Protein AF-A0A4Q3EAT3-F1 (afdb_monomer_lite)

Radius of gyration: 16.18 Å; chains: 1; bounding box: 36×22×41 Å

Foldseek 3Di:
DVVVVVVVVVVVVVVVVVVVVVCCCLPPVDVVPHDPVVNVVVVVVVVVVVVCVVVVD

pLDDT: mean 94.27, std 6.63, range [62.16, 97.88]

Secondary structure (DSSP, 8-state):
-HHHHHHHHHHHHHHHHHHHHHHHIIIIIHHHHS-HHHHHHHHHHHHHHHHHHTT--

Sequence (57 aa):
MGIIQQQTIKGTLYSYLGVAIGFVTVYYFQPQALSEEQIGLITILGSFSLLFSQFAI

Structure (mmCIF, N/CA/C/O backbone):
data_AF-A0A4Q3EAT3-F1
#
_entry.id   AF-A0A4Q3EAT3-F1
#
loop_
_atom_site.group_PDB
_atom_site.id
_atom_site.type_symbol
_atom_site.label_atom_id
_atom_site.label_alt_id
_atom_site.label_comp_id
_atom_site.label_asym_id
_atom_site.label_entity_id
_atom_site.label_seq_id
_atom_site.pdbx_PDB_ins_code
_atom_site.Cartn_x
_atom_site.Cartn_y
_atom_site.Cartn_z
_atom_site.occupancy
_atom_site.B_iso_or_equiv
_atom_site.auth_seq_id
_atom_site.auth_comp_id
_atom_site.auth_asym_id
_atom_site.auth_atom_id
_atom_site.pdbx_PDB_model_num
ATOM 1 N N . MET A 1 1 ? -21.811 -0.260 24.830 1.00 62.16 1 MET A N 1
ATOM 2 C CA . MET A 1 1 ? -20.731 -1.136 24.316 1.00 62.16 1 MET A CA 1
ATOM 3 C C . MET A 1 1 ? -20.963 -1.645 22.888 1.00 62.16 1 MET A C 1
ATOM 5 O O . MET A 1 1 ? -19.991 -1.726 22.152 1.00 62.16 1 MET A O 1
ATOM 9 N N . GLY A 1 2 ? -22.200 -1.928 22.450 1.00 81.88 2 GLY A N 1
ATOM 10 C CA . GLY A 1 2 ? -22.457 -2.445 21.089 1.00 81.88 2 GLY A CA 1
ATOM 11 C C . GLY A 1 2 ? -22.046 -1.518 19.932 1.00 81.88 2 GLY A C 1
ATOM 12 O O . GLY A 1 2 ? -21.584 -2.001 18.906 1.00 81.88 2 GLY A O 1
ATOM 13 N N . ILE A 1 3 ? -22.131 -0.192 20.103 1.00 88.00 3 ILE A N 1
ATOM 14 C CA . ILE A 1 3 ? -21.724 0.778 19.065 1.00 88.00 3 ILE A CA 1
ATOM 15 C C . ILE A 1 3 ? -20.209 0.726 18.813 1.00 88.00 3 ILE A C 1
ATOM 17 O O . ILE A 1 3 ? -19.793 0.707 17.661 1.00 88.00 3 ILE A O 1
ATOM 21 N N . ILE A 1 4 ? -19.392 0.633 19.870 1.00 87.25 4 ILE A N 1
ATOM 22 C CA . ILE A 1 4 ? -17.929 0.522 19.745 1.00 87.25 4 ILE A CA 1
ATOM 23 C C . ILE A 1 4 ? -17.568 -0.791 19.044 1.00 87.25 4 ILE A C 1
ATOM 25 O O . ILE A 1 4 ? -16.790 -0.772 18.102 1.00 87.25 4 ILE A O 1
ATOM 29 N N . GLN A 1 5 ? -18.196 -1.915 19.414 1.00 87.00 5 GLN A N 1
ATOM 30 C CA . GLN A 1 5 ? -17.985 -3.191 18.715 1.00 87.00 5 GLN A CA 1
ATOM 31 C C . GLN A 1 5 ? -18.351 -3.110 17.227 1.00 87.00 5 GLN A C 1
ATOM 33 O O . GLN A 1 5 ? -17.578 -3.552 16.381 1.00 87.00 5 GLN A O 1
ATOM 38 N N . GLN A 1 6 ? -19.494 -2.510 16.885 1.00 90.75 6 GLN A N 1
ATOM 39 C CA . GLN A 1 6 ? -19.882 -2.315 15.485 1.00 90.75 6 GLN A CA 1
ATOM 40 C C . GLN A 1 6 ? -18.904 -1.402 14.734 1.00 90.75 6 GLN A C 1
ATOM 42 O O . GLN A 1 6 ? -18.617 -1.648 13.564 1.00 90.75 6 GLN A O 1
ATOM 47 N N . GLN A 1 7 ? -18.377 -0.364 15.388 1.00 89.88 7 GLN A N 1
ATOM 48 C CA . GLN A 1 7 ? -17.354 0.514 14.819 1.00 89.88 7 GLN A CA 1
ATOM 49 C C . GLN A 1 7 ? -16.035 -0.226 14.598 1.00 89.88 7 GLN A C 1
ATOM 51 O O . GLN A 1 7 ? -15.462 -0.109 13.520 1.00 89.88 7 GLN A O 1
ATOM 56 N N . THR A 1 8 ? -15.586 -1.033 15.560 1.00 93.94 8 THR A N 1
ATOM 57 C CA . THR A 1 8 ? -14.379 -1.853 15.422 1.00 93.94 8 THR A CA 1
ATOM 58 C C . THR A 1 8 ? -14.516 -2.834 14.264 1.00 93.94 8 THR A C 1
ATOM 60 O O . THR A 1 8 ? -13.633 -2.879 13.419 1.00 93.94 8 THR A O 1
ATOM 63 N N . ILE A 1 9 ? -15.642 -3.547 14.152 1.00 94.88 9 ILE A N 1
ATOM 64 C CA . ILE A 1 9 ? -15.877 -4.500 13.053 1.00 94.88 9 ILE A CA 1
ATOM 65 C C . ILE A 1 9 ? -15.842 -3.793 11.694 1.00 94.88 9 ILE A C 1
ATOM 67 O O . ILE A 1 9 ? -15.190 -4.271 10.767 1.00 94.88 9 ILE A O 1
ATOM 71 N N . LYS A 1 10 ? -16.502 -2.634 11.574 1.00 94.00 10 LYS A N 1
ATOM 72 C CA . LYS A 1 10 ? -16.455 -1.826 10.346 1.00 94.00 10 LYS A CA 1
ATOM 73 C C . LYS A 1 10 ? -15.033 -1.349 10.045 1.00 94.00 10 LYS A C 1
ATOM 75 O O . LYS A 1 10 ? -14.597 -1.453 8.906 1.00 94.00 10 LYS A O 1
ATOM 80 N N . GLY A 1 11 ? -14.301 -0.879 11.055 1.00 95.12 11 GLY A N 1
ATOM 81 C CA . GLY A 1 11 ? -12.905 -0.459 10.923 1.00 95.12 11 GLY A CA 1
ATOM 82 C C . GLY A 1 11 ? -12.012 -1.588 10.416 1.00 95.12 11 GLY A C 1
ATOM 83 O O . GLY A 1 11 ? -11.317 -1.418 9.421 1.00 95.12 11 GLY A O 1
ATOM 84 N N . THR A 1 12 ? -12.105 -2.770 11.028 1.00 95.44 12 THR A N 1
ATOM 85 C CA . THR A 1 12 ? -11.369 -3.964 10.601 1.00 95.44 12 THR A CA 1
ATOM 86 C C . THR A 1 12 ? -11.729 -4.372 9.174 1.00 95.44 12 THR A C 1
ATOM 88 O O . THR A 1 12 ? -10.833 -4.681 8.391 1.00 95.44 12 THR A O 1
ATOM 91 N N . LEU A 1 13 ? -13.013 -4.324 8.799 1.00 97.06 13 LEU A N 1
ATOM 92 C CA . LEU A 1 13 ? -13.447 -4.598 7.428 1.00 97.06 13 LEU A CA 1
ATOM 93 C C . LEU A 1 13 ? -12.769 -3.647 6.431 1.00 97.06 13 LEU A C 1
ATOM 95 O O . LEU A 1 13 ? -12.222 -4.105 5.431 1.00 97.06 13 LEU A O 1
ATOM 99 N N . TYR A 1 14 ? -12.751 -2.343 6.720 1.00 96.69 14 TYR A N 1
ATOM 100 C CA . TYR A 1 14 ? -12.074 -1.366 5.866 1.00 96.69 14 TYR A CA 1
ATOM 101 C C . TYR A 1 14 ? -10.562 -1.588 5.802 1.00 96.69 14 TYR A C 1
ATOM 103 O O . TYR A 1 14 ? -9.988 -1.467 4.721 1.00 96.69 14 TYR A O 1
ATOM 111 N N . SER A 1 15 ? -9.919 -1.975 6.908 1.00 96.19 15 SER A N 1
ATOM 112 C CA . SER A 1 15 ? -8.498 -2.336 6.901 1.00 96.19 15 SER A CA 1
ATOM 113 C C . SER A 1 15 ? -8.218 -3.500 5.947 1.00 96.19 15 SER A C 1
ATOM 115 O O . SER A 1 15 ? -7.328 -3.394 5.108 1.00 96.19 15 SER A O 1
ATOM 117 N N . TYR A 1 16 ? -9.006 -4.580 6.006 1.00 96.88 16 TYR A N 1
ATOM 118 C CA . TYR A 1 16 ? -8.836 -5.722 5.099 1.00 96.88 16 TYR A CA 1
ATOM 119 C C . TYR A 1 16 ? -9.152 -5.385 3.639 1.00 96.88 16 TYR A C 1
ATOM 121 O O . TYR A 1 16 ? -8.439 -5.846 2.748 1.00 96.88 16 TYR A O 1
ATOM 129 N N . LEU A 1 17 ? -10.171 -4.559 3.380 1.00 97.88 17 LEU A N 1
ATOM 130 C CA . LEU A 1 17 ? -10.443 -4.059 2.029 1.00 97.88 17 LEU A CA 1
ATOM 131 C C . LEU A 1 17 ? -9.257 -3.251 1.489 1.00 97.88 17 LEU A C 1
ATOM 133 O O . LEU A 1 17 ? -8.869 -3.438 0.340 1.00 97.88 17 LEU A O 1
ATOM 137 N N . GLY A 1 18 ? -8.636 -2.417 2.326 1.00 96.88 18 GLY A N 1
ATOM 138 C CA . GLY A 1 18 ? -7.411 -1.698 1.978 1.00 96.88 18 GLY A CA 1
ATOM 139 C C . GLY A 1 18 ? -6.268 -2.638 1.589 1.00 96.88 18 GLY A C 1
ATOM 140 O O . GLY A 1 18 ? -5.629 -2.426 0.559 1.00 96.88 18 GLY A O 1
ATOM 141 N N . VAL A 1 19 ? -6.055 -3.720 2.348 1.00 97.00 19 VAL A N 1
ATOM 142 C CA . VAL A 1 19 ? -5.045 -4.742 2.011 1.00 97.00 19 VAL A CA 1
ATOM 143 C C . VAL A 1 19 ? -5.365 -5.421 0.678 1.00 97.00 19 VAL A C 1
ATOM 145 O O . VAL A 1 19 ? -4.474 -5.567 -0.156 1.00 97.00 19 VAL A O 1
ATOM 148 N N . ALA A 1 20 ? -6.625 -5.797 0.441 1.00 97.81 20 ALA A N 1
ATOM 149 C CA . ALA A 1 20 ? -7.037 -6.428 -0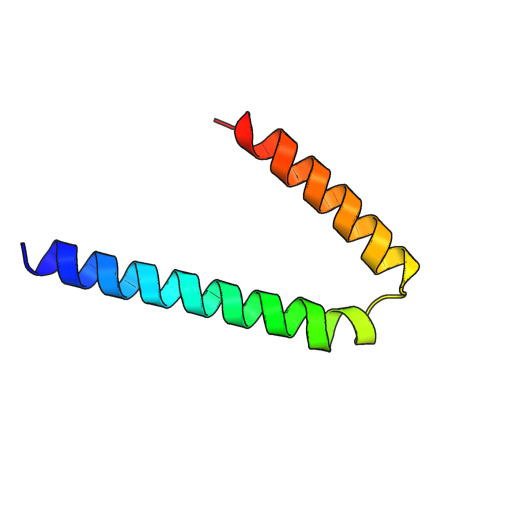.813 1.00 97.81 20 ALA A CA 1
ATOM 150 C C . ALA A 1 20 ? -6.801 -5.508 -2.023 1.00 97.81 20 ALA A C 1
ATOM 152 O O . ALA A 1 20 ? -6.252 -5.942 -3.034 1.00 97.81 20 ALA A O 1
ATOM 153 N N . ILE A 1 21 ? -7.152 -4.225 -1.907 1.00 97.75 21 ILE A N 1
ATOM 154 C CA . ILE A 1 21 ? -6.909 -3.225 -2.957 1.00 97.75 21 ILE A CA 1
ATOM 155 C C . ILE A 1 21 ? -5.405 -3.046 -3.200 1.00 97.75 21 ILE A C 1
ATOM 157 O O . ILE A 1 21 ? -4.968 -3.030 -4.353 1.00 97.75 21 ILE A O 1
ATOM 161 N N . GLY A 1 22 ? -4.602 -2.956 -2.135 1.00 96.12 22 GLY A N 1
ATOM 162 C CA . GLY A 1 22 ? -3.144 -2.860 -2.238 1.00 96.12 22 GLY A CA 1
ATOM 163 C C . GLY A 1 22 ? -2.534 -4.071 -2.945 1.00 96.12 22 GLY A C 1
ATOM 164 O O . GLY A 1 22 ? -1.721 -3.907 -3.852 1.00 96.12 22 GLY A O 1
ATOM 165 N N . PHE A 1 23 ? -2.996 -5.277 -2.608 1.00 97.06 23 PHE A N 1
ATOM 166 C CA . PHE A 1 23 ? -2.566 -6.515 -3.256 1.00 97.06 23 PHE A CA 1
ATOM 167 C C . PHE A 1 23 ? -2.862 -6.505 -4.759 1.00 97.06 23 PHE A C 1
ATOM 169 O O . PHE A 1 23 ? -1.958 -6.727 -5.561 1.00 97.06 23 PHE A O 1
ATOM 176 N N . VAL A 1 24 ? -4.099 -6.192 -5.156 1.00 97.88 24 VAL A N 1
ATOM 177 C CA . VAL A 1 24 ? -4.479 -6.129 -6.578 1.00 97.88 24 VAL A CA 1
ATOM 178 C C . VAL A 1 24 ? -3.667 -5.058 -7.316 1.00 97.88 24 VAL A C 1
ATOM 180 O O . VAL A 1 24 ? -3.233 -5.277 -8.446 1.00 97.88 24 VAL A O 1
ATOM 183 N N . THR A 1 25 ? -3.405 -3.919 -6.673 1.00 95.81 25 THR A N 1
ATOM 184 C CA . THR A 1 25 ? -2.598 -2.837 -7.257 1.00 95.81 25 THR A CA 1
ATOM 185 C C . THR A 1 25 ? -1.165 -3.279 -7.542 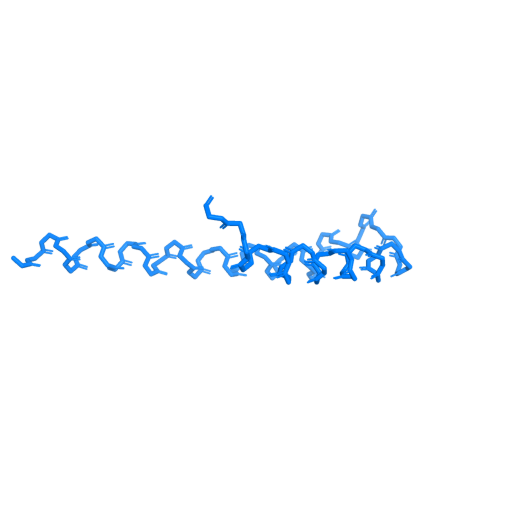1.00 95.81 25 THR A C 1
ATOM 187 O O . THR A 1 25 ? -0.662 -3.034 -8.634 1.00 95.81 25 THR A O 1
ATOM 190 N N . VAL A 1 26 ? -0.511 -3.950 -6.592 1.00 95.19 26 VAL A N 1
ATOM 191 C CA . VAL A 1 26 ? 0.882 -4.401 -6.748 1.00 95.19 26 VAL A CA 1
ATOM 192 C C . VAL A 1 26 ? 0.982 -5.601 -7.689 1.00 95.19 26 VAL A C 1
ATOM 194 O O . VAL A 1 26 ? 1.917 -5.677 -8.475 1.00 95.19 26 VAL A O 1
ATOM 197 N N . TYR A 1 27 ? 0.033 -6.535 -7.627 1.00 95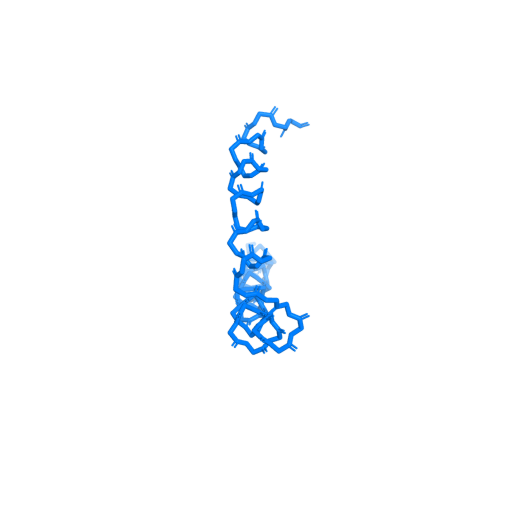.75 27 TYR A N 1
ATOM 198 C CA . TYR A 1 27 ? 0.111 -7.785 -8.382 1.00 95.75 27 TYR A CA 1
ATOM 199 C C . TYR A 1 27 ? -0.355 -7.648 -9.835 1.00 95.75 27 TYR A C 1
ATOM 201 O O . TYR A 1 27 ? 0.235 -8.251 -10.725 1.00 95.75 27 TYR A O 1
ATOM 209 N N . TYR A 1 28 ? -1.419 -6.879 -10.080 1.00 96.56 28 TYR A N 1
ATOM 210 C CA . TYR A 1 28 ? -2.036 -6.783 -11.404 1.00 96.56 28 TYR A CA 1
ATOM 211 C C . TYR A 1 28 ? -1.734 -5.448 -12.090 1.00 96.56 28 TYR A C 1
ATOM 213 O O . TYR A 1 28 ? -1.255 -5.424 -13.219 1.00 96.56 28 TYR A O 1
ATOM 221 N N . PHE A 1 29 ? -1.983 -4.326 -11.410 1.00 97.00 29 PHE A N 1
ATOM 222 C CA . PHE A 1 29 ? -1.899 -3.013 -12.057 1.00 97.00 29 PHE A CA 1
ATOM 223 C C . PHE A 1 29 ? -0.461 -2.519 -12.257 1.00 97.00 29 PHE A C 1
ATOM 225 O O . PHE A 1 29 ? -0.134 -2.053 -13.346 1.00 97.00 29 PHE A O 1
ATOM 232 N N . GLN A 1 30 ? 0.404 -2.615 -11.242 1.00 96.62 30 GLN A N 1
ATOM 233 C CA . GLN A 1 30 ? 1.784 -2.123 -11.333 1.00 96.62 30 GLN A CA 1
ATOM 234 C C . GLN A 1 30 ? 2.598 -2.797 -12.446 1.00 96.62 30 GLN A C 1
ATOM 236 O O . GLN A 1 30 ? 3.158 -2.057 -13.250 1.00 96.62 30 GLN A O 1
ATOM 241 N N . PRO A 1 31 ? 2.632 -4.140 -12.576 1.00 95.81 31 PRO A N 1
ATOM 242 C CA . PRO A 1 31 ? 3.420 -4.798 -13.620 1.00 95.81 31 PRO A CA 1
ATOM 243 C C . PRO A 1 31 ? 2.918 -4.492 -15.033 1.00 95.81 31 PRO A C 1
ATOM 245 O O . PRO A 1 31 ? 3.674 -4.586 -15.993 1.00 95.81 31 PRO A O 1
ATOM 248 N N . GLN A 1 32 ? 1.639 -4.132 -15.174 1.00 96.62 32 GLN A N 1
ATOM 249 C CA . GLN A 1 32 ? 1.056 -3.765 -16.461 1.00 96.62 32 GLN A CA 1
ATOM 250 C C . GLN A 1 32 ? 1.295 -2.291 -16.827 1.00 96.62 32 GLN A C 1
ATOM 252 O O . GLN A 1 32 ? 1.295 -1.949 -18.008 1.00 96.62 32 GLN A O 1
ATOM 257 N N . ALA A 1 33 ? 1.472 -1.416 -15.834 1.00 96.50 33 ALA A N 1
ATOM 258 C CA . A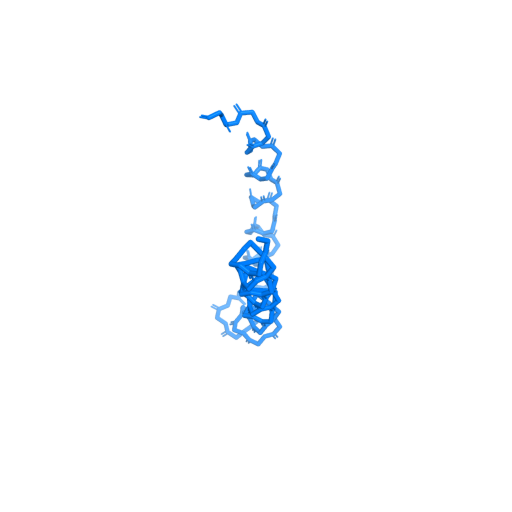LA A 1 33 ? 1.601 0.028 -16.033 1.00 96.50 33 ALA A CA 1
ATOM 259 C C . ALA A 1 33 ? 3.045 0.553 -15.951 1.00 96.50 33 ALA A C 1
ATOM 261 O O . ALA A 1 33 ? 3.321 1.622 -16.494 1.00 96.50 33 ALA A O 1
ATOM 262 N N . LEU A 1 34 ? 3.944 -0.152 -15.259 1.00 97.12 34 LEU A N 1
ATOM 263 C CA . LEU A 1 34 ? 5.300 0.300 -14.935 1.00 97.12 34 LEU A CA 1
ATOM 264 C C . LEU A 1 34 ? 6.348 -0.745 -15.329 1.00 97.12 34 LEU A C 1
ATOM 266 O O . LEU A 1 34 ? 6.071 -1.944 -15.320 1.00 97.12 34 LEU A O 1
ATOM 270 N N . SER A 1 35 ? 7.569 -0.290 -15.624 1.00 97.50 35 SER A N 1
ATOM 271 C CA . SER A 1 35 ? 8.718 -1.191 -15.792 1.00 97.50 35 SER A CA 1
ATOM 272 C C . SER A 1 35 ? 9.228 -1.710 -14.444 1.00 97.50 35 SER A C 1
ATOM 274 O O . SER A 1 35 ? 8.969 -1.120 -13.391 1.00 97.50 35 SER A O 1
ATOM 276 N N . GLU A 1 36 ? 9.998 -2.798 -14.463 1.00 96.12 36 GLU A N 1
ATOM 277 C CA . GLU A 1 36 ? 10.568 -3.400 -13.250 1.00 96.12 36 GLU A CA 1
ATOM 278 C C . GLU A 1 36 ? 11.448 -2.409 -12.470 1.00 96.12 36 GLU A C 1
ATOM 280 O O . GLU A 1 36 ? 11.373 -2.332 -11.242 1.00 96.12 36 GLU A O 1
ATOM 285 N N . GLU A 1 37 ? 12.224 -1.577 -13.171 1.00 97.81 37 GLU A N 1
ATOM 286 C CA . GLU A 1 37 ? 13.075 -0.556 -12.553 1.00 97.81 37 GLU A CA 1
ATOM 287 C C . GLU A 1 37 ? 12.247 0.537 -11.876 1.00 97.81 37 GLU A C 1
ATOM 289 O O . GLU A 1 37 ? 12.604 1.015 -10.797 1.00 97.81 37 GLU A O 1
ATOM 294 N N . GLN A 1 38 ? 11.123 0.924 -12.485 1.00 97.75 38 GLN A N 1
ATOM 295 C CA . GLN A 1 38 ? 10.206 1.902 -11.904 1.00 97.75 38 GLN A CA 1
ATOM 296 C C . GLN A 1 38 ? 9.547 1.348 -10.643 1.00 97.75 38 GLN A C 1
ATOM 298 O O . GLN A 1 38 ? 9.485 2.060 -9.642 1.00 97.75 38 GLN A O 1
ATOM 303 N N . ILE A 1 39 ? 9.117 0.082 -10.662 1.00 97.44 39 ILE A N 1
ATOM 304 C CA . ILE A 1 39 ? 8.561 -0.610 -9.489 1.00 97.44 39 ILE A CA 1
ATOM 305 C C . ILE A 1 39 ? 9.600 -0.660 -8.358 1.00 97.44 39 ILE A C 1
ATOM 307 O O . ILE A 1 39 ? 9.288 -0.332 -7.208 1.00 97.44 39 ILE A O 1
ATOM 311 N N . GLY A 1 40 ? 10.853 -0.998 -8.675 1.00 97.12 40 GLY A N 1
ATOM 312 C CA . GLY A 1 40 ? 11.955 -0.980 -7.712 1.00 97.12 40 GLY A CA 1
ATOM 313 C C . GLY A 1 40 ? 12.186 0.409 -7.111 1.00 97.12 40 GLY A C 1
ATOM 314 O O . GLY A 1 40 ? 12.271 0.554 -5.888 1.00 97.12 40 GLY A O 1
ATOM 315 N N . LEU A 1 41 ? 12.205 1.448 -7.951 1.00 97.81 41 LEU A N 1
ATOM 316 C CA . LEU A 1 41 ? 12.386 2.831 -7.513 1.00 97.81 41 LEU A CA 1
ATOM 317 C C . LEU A 1 41 ? 11.260 3.287 -6.576 1.00 97.81 41 LEU A C 1
ATOM 319 O O . LEU A 1 41 ? 11.543 3.772 -5.479 1.00 97.81 41 LEU A O 1
ATOM 323 N N . ILE A 1 42 ? 9.990 3.113 -6.961 1.00 96.75 42 ILE A N 1
ATOM 324 C CA . ILE A 1 42 ? 8.858 3.546 -6.123 1.00 96.75 42 ILE A CA 1
ATOM 325 C C . ILE A 1 42 ? 8.773 2.753 -4.815 1.00 96.75 42 ILE A C 1
ATOM 327 O O . ILE A 1 42 ? 8.368 3.310 -3.798 1.00 96.75 42 ILE A O 1
ATOM 331 N N . THR A 1 43 ? 9.208 1.490 -4.805 1.00 96.12 43 THR A N 1
ATOM 332 C CA . THR A 1 43 ? 9.263 0.667 -3.587 1.00 96.12 43 THR A CA 1
ATOM 333 C C . THR A 1 43 ? 10.283 1.220 -2.591 1.00 96.12 43 THR A C 1
ATOM 335 O O . THR A 1 43 ? 9.996 1.336 -1.395 1.00 96.12 43 THR A O 1
ATOM 338 N N . ILE A 1 44 ? 11.463 1.623 -3.072 1.00 97.81 44 ILE A N 1
ATOM 339 C CA . ILE A 1 44 ? 12.500 2.247 -2.239 1.00 97.81 44 ILE A CA 1
ATOM 340 C C . ILE A 1 44 ? 12.019 3.601 -1.711 1.00 97.81 44 ILE A C 1
ATOM 342 O O . ILE A 1 44 ? 12.117 3.864 -0.511 1.00 97.81 44 ILE A O 1
ATOM 346 N N . LEU A 1 45 ? 11.452 4.443 -2.580 1.00 97.62 45 LEU A N 1
ATOM 347 C CA . LEU A 1 45 ? 10.905 5.740 -2.178 1.00 97.62 45 LEU A CA 1
ATOM 348 C C . LEU A 1 45 ? 9.797 5.579 -1.129 1.00 97.62 45 LEU A C 1
ATOM 350 O O . LEU A 1 45 ? 9.826 6.264 -0.109 1.00 97.62 45 LEU A O 1
ATOM 354 N N . GLY A 1 46 ? 8.882 4.626 -1.324 1.00 96.25 46 GLY A N 1
ATOM 355 C CA . GLY A 1 46 ? 7.833 4.310 -0.356 1.00 96.25 46 GLY A CA 1
ATOM 356 C C . GLY A 1 46 ? 8.386 3.821 0.984 1.00 96.25 46 GLY A C 1
ATOM 357 O O . GLY A 1 46 ? 7.884 4.215 2.034 1.00 96.25 46 GLY A O 1
ATOM 358 N N . SER A 1 47 ? 9.466 3.035 0.972 1.00 97.06 47 SER A N 1
ATOM 359 C CA . SER A 1 47 ? 10.149 2.593 2.196 1.00 97.06 47 SER A CA 1
ATOM 360 C C . SER A 1 47 ? 10.733 3.774 2.975 1.00 97.06 47 SER A C 1
ATOM 362 O O . SER A 1 47 ? 10.553 3.860 4.189 1.00 97.06 47 SE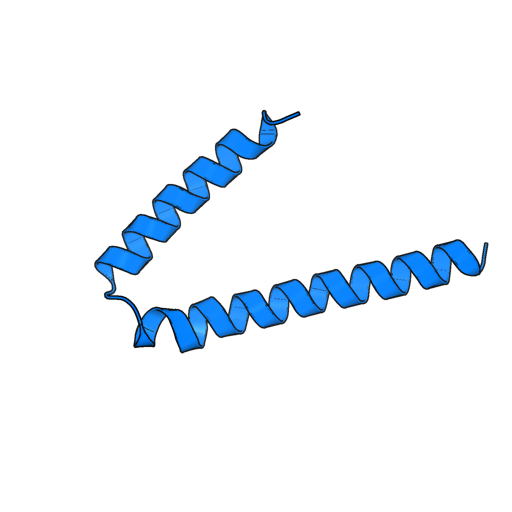R A O 1
ATOM 364 N N . PHE A 1 48 ? 11.361 4.733 2.287 1.00 97.31 48 PHE A N 1
ATOM 365 C CA . PHE A 1 48 ? 11.809 5.977 2.919 1.00 97.31 48 PHE A CA 1
ATOM 366 C C . PHE A 1 48 ? 10.638 6.804 3.454 1.00 97.31 48 PHE A C 1
ATOM 368 O O . PHE A 1 48 ? 10.709 7.294 4.579 1.00 97.31 48 PHE A O 1
ATOM 375 N N . SER A 1 49 ? 9.539 6.923 2.704 1.00 96.38 49 SER A N 1
ATOM 376 C CA . SER A 1 49 ? 8.335 7.612 3.181 1.00 96.38 49 SER A CA 1
ATOM 377 C C . SER A 1 49 ? 7.782 6.989 4.464 1.00 96.38 49 SER A C 1
ATOM 379 O O . SER A 1 49 ? 7.439 7.724 5.385 1.00 96.38 49 SER A O 1
ATOM 381 N N . LEU A 1 50 ? 7.743 5.656 4.562 1.00 95.88 50 LEU A N 1
ATOM 382 C CA . LEU A 1 50 ? 7.299 4.945 5.767 1.00 95.88 50 LEU A CA 1
ATOM 383 C C . LEU A 1 50 ? 8.245 5.142 6.955 1.00 95.88 50 LEU A C 1
ATOM 385 O O . LEU A 1 50 ? 7.784 5.247 8.089 1.00 95.88 50 LEU A O 1
ATOM 389 N N . LEU A 1 51 ? 9.557 5.209 6.714 1.00 96.25 51 LEU A N 1
ATOM 390 C CA . LEU A 1 51 ? 10.525 5.541 7.762 1.00 96.25 51 LEU A CA 1
ATOM 391 C C . LEU A 1 51 ? 10.292 6.959 8.292 1.00 96.25 51 LEU A C 1
ATOM 393 O O . LEU A 1 51 ? 10.268 7.166 9.503 1.00 96.25 51 LEU A O 1
ATOM 397 N N . PHE A 1 52 ? 10.071 7.927 7.401 1.00 95.94 52 PHE A N 1
ATOM 398 C CA . PHE A 1 52 ? 9.811 9.308 7.799 1.00 95.94 52 PHE A CA 1
ATOM 399 C C . PHE A 1 52 ? 8.429 9.507 8.426 1.00 95.94 52 PHE A C 1
ATOM 401 O O . PHE A 1 52 ? 8.295 10.353 9.308 1.00 95.94 52 PHE A O 1
ATOM 408 N N . SER A 1 53 ? 7.418 8.716 8.047 1.00 96.19 53 SER A N 1
ATOM 409 C CA . SER A 1 53 ? 6.069 8.850 8.611 1.00 96.19 53 SER A CA 1
ATOM 410 C C . SER A 1 53 ? 6.029 8.587 10.115 1.00 96.19 53 SER A C 1
ATOM 412 O O . SER A 1 53 ? 5.137 9.092 10.781 1.00 96.19 53 SER A O 1
ATOM 414 N N . GLN A 1 54 ? 6.990 7.838 10.665 1.00 94.31 54 GLN A N 1
ATOM 415 C CA . GLN A 1 54 ? 7.074 7.596 12.110 1.00 94.31 54 GLN A CA 1
ATOM 416 C C . GLN A 1 54 ? 7.374 8.865 12.914 1.00 94.31 54 GLN A C 1
ATOM 418 O O . GLN A 1 54 ? 7.096 8.922 14.109 1.00 94.31 54 GLN A O 1
ATOM 423 N N . PHE A 1 55 ? 7.943 9.880 12.261 1.00 95.19 55 PHE A N 1
ATOM 424 C CA . PHE A 1 55 ? 8.265 11.173 12.859 1.00 95.19 55 PHE A CA 1
ATOM 425 C C . PHE A 1 55 ? 7.284 12.275 12.439 1.00 95.19 55 PHE A C 1
ATOM 427 O O . PHE A 1 55 ? 7.385 13.398 12.930 1.00 95.19 55 PHE A O 1
ATOM 434 N N . ALA A 1 56 ? 6.351 11.973 11.530 1.00 88.88 56 ALA A N 1
ATOM 435 C CA . ALA A 1 56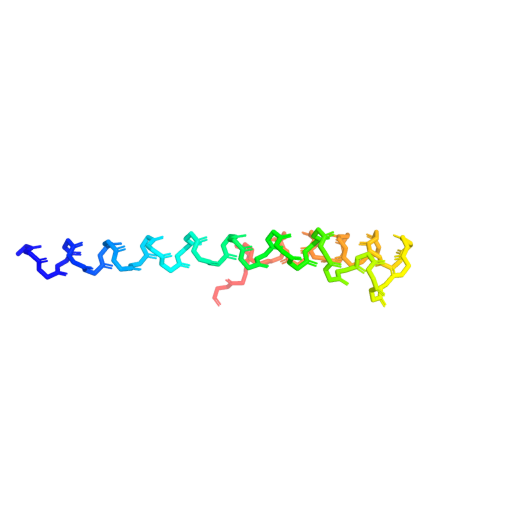 ? 5.288 12.885 11.141 1.00 88.88 56 ALA A CA 1
ATOM 436 C C . ALA A 1 56 ? 4.187 12.832 12.213 1.00 88.88 56 ALA A C 1
ATOM 438 O O . ALA A 1 56 ? 3.449 11.851 12.300 1.00 88.88 56 ALA A O 1
ATOM 439 N N . ILE A 1 57 ? 4.147 13.864 13.061 1.00 65.44 57 ILE A N 1
ATOM 440 C CA . ILE A 1 57 ? 3.130 14.078 14.105 1.00 65.44 57 ILE A CA 1
ATOM 441 C C . ILE A 1 57 ? 1.897 14.737 13.491 1.00 65.44 57 ILE A C 1
ATOM 443 O O . ILE A 1 57 ? 2.083 15.730 12.749 1.00 65.44 57 ILE A O 1
#